Protein AF-A0A9E5NAA1-F1 (afdb_monomer)

Radius of gyration: 15.33 Å; Cα contacts (8 Å, |Δi|>4): 185; chains: 1; bounding box: 33×34×42 Å

Secondary structure (DSSP, 8-state):
-B--B----TTS-TTHHHHTHHHHHHHHHHHH------PPPB-----GGGTTSTT-BPPPHHHHHHHHHHHHHHHHHTT--EEEEEE-STT-TTHHHHHHHHHHHHHHTT---EEEEEETTTT--

Solvent-accessible surface area (backbone atoms only — not comparable to full-atom values): 7272 Å² total; per-residue (Å²): 66,37,12,25,30,34,76,60,63,100,85,48,58,45,47,52,28,47,64,58,52,60,60,53,54,52,46,42,27,75,78,69,68,52,85,77,87,82,64,76,68,41,51,68,23,43,40,76,91,33,59,92,41,91,82,38,46,59,43,55,62,69,65,45,53,50,54,55,40,54,52,51,51,52,41,49,70,77,64,58,41,75,47,75,46,38,35,41,42,92,65,64,72,65,52,67,56,56,49,50,55,51,49,52,53,40,46,76,73,70,44,85,61,49,73,49,78,41,58,76,69,75,80,68,132

Mean predicted aligned error: 3.82 Å

Sequence (125 aa):
PTGCIEQHGPHLPLDCDCGSVAPFVERAHREHGVRALLLPVVPYGPAPEHMSFSGTISISYETWLHYVGEILDSLLHHGFRRILLLRGCGGHFGLETVVYERWTAQRREGRDVIMEIAPIFAGMP

pLDDT: mean 91.78, std 10.87, rang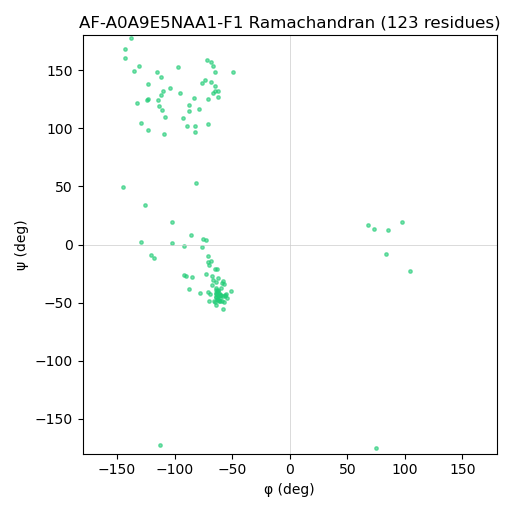e [32.47, 98.38]

Structure (mmCIF, N/CA/C/O backbone):
data_AF-A0A9E5NAA1-F1
#
_entry.id   AF-A0A9E5NAA1-F1
#
loop_
_atom_site.group_PDB
_atom_site.id
_atom_site.type_symbol
_atom_site.label_atom_id
_atom_site.label_alt_id
_atom_site.label_comp_id
_atom_site.label_asym_id
_atom_site.label_entity_id
_atom_site.label_seq_id
_atom_site.pdbx_PDB_ins_code
_atom_site.Cartn_x
_atom_site.Cartn_y
_atom_site.Cartn_z
_atom_site.occupancy
_atom_site.B_iso_or_equiv
_atom_site.auth_seq_id
_atom_site.auth_comp_id
_atom_site.auth_asym_id
_atom_site.auth_atom_id
_atom_site.pdbx_PDB_model_num
ATOM 1 N N . PRO A 1 1 ? -3.435 -3.865 -0.241 1.00 90.94 1 PRO A N 1
ATOM 2 C CA . PRO A 1 1 ? -2.135 -4.485 -0.594 1.00 90.94 1 PRO A CA 1
ATOM 3 C C . PRO A 1 1 ? -1.438 -3.604 -1.632 1.00 90.94 1 PRO A C 1
ATOM 5 O O . PRO A 1 1 ? -2.128 -3.075 -2.501 1.00 90.94 1 PRO A O 1
ATOM 8 N N . THR A 1 2 ? -0.132 -3.381 -1.504 1.00 93.81 2 THR A N 1
ATOM 9 C CA . THR A 1 2 ? 0.622 -2.501 -2.404 1.00 93.81 2 THR A CA 1
ATOM 10 C C . THR A 1 2 ? 1.631 -3.297 -3.218 1.00 93.81 2 THR A C 1
ATOM 12 O O . THR A 1 2 ? 2.517 -3.924 -2.644 1.00 93.81 2 THR A O 1
ATOM 15 N N . GLY A 1 3 ? 1.497 -3.271 -4.542 1.00 93.31 3 GLY A N 1
ATOM 16 C CA . GLY A 1 3 ? 2.446 -3.864 -5.484 1.00 93.31 3 GLY A CA 1
ATOM 17 C C . GLY A 1 3 ? 3.161 -2.799 -6.312 1.00 93.31 3 GLY A C 1
ATOM 18 O O . GLY A 1 3 ? 3.003 -1.602 -6.064 1.00 93.31 3 GLY A O 1
ATOM 19 N N . CYS A 1 4 ? 3.928 -3.258 -7.291 1.00 94.06 4 CYS A N 1
ATOM 20 C CA . CYS A 1 4 ? 4.615 -2.434 -8.270 1.00 94.06 4 CYS A CA 1
ATOM 21 C C . CYS A 1 4 ? 4.611 -3.135 -9.637 1.00 94.06 4 CYS A C 1
ATOM 23 O O . CYS A 1 4 ? 4.396 -4.349 -9.715 1.00 94.06 4 CYS A O 1
ATOM 25 N N . ILE A 1 5 ? 4.839 -2.359 -10.699 1.00 96.25 5 ILE A N 1
ATOM 26 C CA . ILE A 1 5 ? 5.145 -2.865 -12.039 1.00 96.25 5 ILE A CA 1
ATOM 27 C C . ILE A 1 5 ? 6.617 -2.559 -12.304 1.00 96.25 5 ILE A C 1
ATOM 29 O O . ILE A 1 5 ? 6.966 -1.447 -12.713 1.00 96.25 5 ILE A O 1
ATOM 33 N N . GLU A 1 6 ? 7.476 -3.537 -12.040 1.00 95.75 6 GLU A N 1
ATOM 34 C CA . GLU A 1 6 ? 8.931 -3.387 -12.069 1.00 95.75 6 GLU A CA 1
ATOM 35 C C . GLU A 1 6 ? 9.626 -4.639 -12.607 1.00 95.75 6 GLU A C 1
ATOM 37 O O . GLU A 1 6 ? 9.006 -5.676 -12.822 1.00 95.75 6 GLU A O 1
ATOM 42 N N . GLN A 1 7 ? 10.922 -4.538 -12.897 1.00 95.25 7 GLN A N 1
ATOM 43 C CA . GLN A 1 7 ? 11.672 -5.692 -13.385 1.00 95.25 7 GLN A CA 1
ATOM 44 C C . GLN A 1 7 ? 11.986 -6.667 -12.239 1.00 95.25 7 GLN A C 1
ATOM 46 O O . GLN A 1 7 ? 12.471 -6.257 -11.186 1.00 95.25 7 GLN A O 1
ATOM 51 N N . HIS A 1 8 ? 11.866 -7.967 -12.507 1.00 94.25 8 HIS A N 1
ATOM 52 C CA . HIS A 1 8 ? 12.288 -9.046 -11.600 1.00 94.25 8 HIS A CA 1
ATOM 53 C C . HIS A 1 8 ? 13.241 -10.029 -12.304 1.00 94.25 8 HIS A C 1
ATOM 55 O O . HIS A 1 8 ? 13.244 -11.238 -12.067 1.00 94.25 8 HIS A O 1
ATOM 61 N N . GLY A 1 9 ? 14.072 -9.507 -13.209 1.00 93.56 9 GLY A N 1
ATOM 62 C CA . GLY A 1 9 ? 14.926 -10.297 -14.089 1.00 93.56 9 GLY A CA 1
ATOM 63 C C . GLY A 1 9 ? 14.158 -10.970 -15.238 1.00 93.56 9 GLY A C 1
ATOM 64 O O . GLY A 1 9 ? 12.962 -10.762 -15.415 1.00 93.56 9 GLY A O 1
ATOM 65 N N . PRO A 1 10 ? 14.833 -11.801 -16.052 1.00 92.38 10 PRO A N 1
ATOM 66 C CA . PRO A 1 10 ? 14.278 -12.311 -17.312 1.00 92.38 10 PRO A CA 1
ATOM 67 C C . PRO A 1 10 ? 13.238 -13.434 -17.158 1.00 92.38 10 PRO A C 1
ATOM 69 O O . PRO A 1 10 ? 12.741 -13.942 -18.159 1.00 92.38 10 PRO A O 1
ATOM 72 N N . HIS A 1 11 ? 12.964 -13.883 -15.932 1.00 94.44 11 HIS A N 1
ATOM 73 C CA . HIS A 1 11 ? 12.220 -15.115 -15.650 1.00 94.44 11 HIS A CA 1
ATOM 74 C C . HIS A 1 11 ? 10.914 -14.885 -14.883 1.00 94.44 11 HIS A C 1
ATOM 76 O O . HIS A 1 11 ? 10.111 -15.810 -14.773 1.00 94.44 11 HIS A O 1
ATOM 82 N N . LEU A 1 12 ? 10.699 -13.678 -14.360 1.00 94.31 12 LEU A N 1
ATOM 83 C CA . LEU A 1 12 ? 9.506 -13.311 -13.606 1.00 94.31 12 LEU A CA 1
ATOM 84 C C . LEU A 1 12 ? 8.719 -12.232 -14.358 1.00 94.31 12 LEU A C 1
ATOM 86 O O . LEU A 1 12 ? 9.312 -11.437 -15.093 1.00 94.31 12 LEU A O 1
ATOM 90 N N . PRO A 1 13 ? 7.384 -12.217 -14.215 1.00 94.06 13 PRO A N 1
ATOM 91 C CA . PRO A 1 13 ? 6.553 -11.185 -14.812 1.00 94.06 13 PRO A CA 1
ATOM 92 C C . PRO A 1 13 ? 6.730 -9.849 -14.076 1.00 94.06 13 PRO A C 1
ATOM 94 O O . PRO A 1 13 ? 7.112 -9.824 -12.909 1.00 94.06 13 PRO A O 1
ATOM 97 N N . LEU A 1 14 ? 6.398 -8.746 -14.754 1.00 95.50 14 LEU A N 1
ATOM 98 C CA . LEU A 1 14 ? 6.547 -7.387 -14.213 1.00 95.50 14 LEU A CA 1
ATOM 99 C C . LEU A 1 14 ? 5.641 -7.097 -13.004 1.00 95.50 14 LEU A C 1
ATOM 101 O O . LEU A 1 14 ? 5.888 -6.160 -12.255 1.00 95.50 14 LEU A O 1
ATOM 105 N N . ASP A 1 15 ? 4.563 -7.861 -12.837 1.00 94.25 15 ASP A N 1
ATOM 106 C CA . ASP A 1 15 ? 3.546 -7.687 -11.798 1.00 94.25 15 ASP A CA 1
ATOM 107 C C . ASP A 1 15 ? 3.702 -8.682 -10.635 1.00 94.25 15 ASP A C 1
ATOM 109 O O . ASP A 1 15 ? 2.761 -8.898 -9.863 1.00 94.25 15 ASP A O 1
ATOM 113 N N . CYS A 1 16 ? 4.890 -9.279 -10.478 1.00 92.38 16 CYS A N 1
ATOM 114 C CA . CYS A 1 16 ? 5.182 -10.250 -9.421 1.00 92.38 16 CYS A CA 1
ATOM 115 C C . CYS A 1 16 ? 4.785 -9.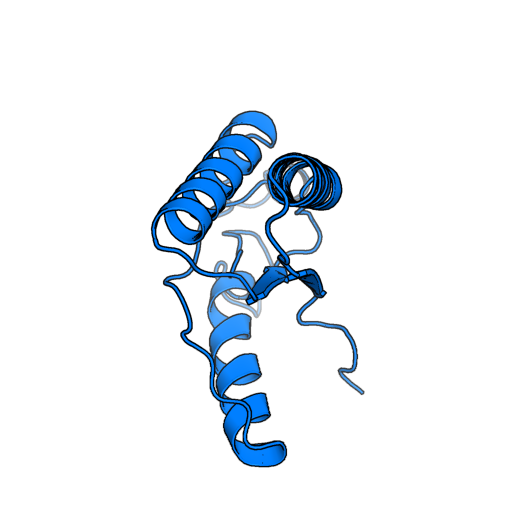728 -8.022 1.00 92.38 16 CYS A C 1
ATOM 117 O O . CYS A 1 16 ? 4.173 -10.449 -7.224 1.00 92.38 16 CYS A O 1
ATOM 119 N N . ASP A 1 17 ? 5.034 -8.446 -7.749 1.00 91.69 17 ASP A N 1
ATOM 120 C CA . ASP A 1 17 ? 4.701 -7.798 -6.473 1.00 91.69 17 ASP A CA 1
ATOM 121 C C . ASP A 1 17 ? 3.192 -7.671 -6.234 1.00 91.69 17 ASP A C 1
ATOM 123 O O . ASP A 1 17 ? 2.737 -7.638 -5.090 1.00 91.69 17 ASP A O 1
ATOM 127 N N . CYS A 1 18 ? 2.396 -7.612 -7.305 1.00 91.50 18 CYS A N 1
ATOM 128 C CA . CYS A 1 18 ? 0.939 -7.576 -7.222 1.00 91.50 18 CYS A CA 1
ATOM 129 C C . CYS A 1 18 ? 0.360 -8.970 -6.951 1.00 91.50 18 CYS A C 1
ATOM 131 O O . CYS A 1 18 ? -0.565 -9.118 -6.147 1.00 91.50 18 CYS A O 1
ATOM 133 N N . GLY A 1 19 ? 0.909 -9.995 -7.610 1.00 85.00 19 GLY A N 1
ATOM 134 C CA . GLY A 1 19 ? 0.431 -11.377 -7.520 1.00 85.00 19 GLY A CA 1
ATOM 135 C C . GLY A 1 19 ? 0.758 -12.072 -6.196 1.00 85.00 19 GLY A C 1
ATOM 136 O O . GLY A 1 19 ? 0.032 -12.971 -5.773 1.00 85.00 19 GLY A O 1
ATOM 137 N N . SER A 1 20 ? 1.813 -11.641 -5.501 1.00 79.25 20 SER A N 1
ATOM 138 C CA . SER A 1 20 ? 2.292 -12.292 -4.273 1.00 79.25 20 SER A CA 1
ATOM 139 C C . SER A 1 20 ? 1.375 -12.109 -3.051 1.00 79.25 20 SER A C 1
ATOM 141 O O . SER A 1 20 ? 1.490 -12.852 -2.073 1.00 79.25 20 SER A O 1
ATOM 143 N N . VAL A 1 21 ? 0.424 -11.165 -3.091 1.00 78.06 21 VAL A N 1
ATOM 144 C CA . VAL A 1 21 ? -0.314 -10.744 -1.888 1.00 78.06 21 VAL A CA 1
ATOM 145 C C . VAL A 1 21 ? -1.557 -11.569 -1.571 1.00 78.06 21 VAL A C 1
ATOM 147 O O . VAL A 1 21 ? -1.836 -11.838 -0.401 1.00 78.06 21 VAL A O 1
ATOM 150 N N . ALA A 1 22 ? -2.316 -11.982 -2.586 1.00 82.50 22 ALA A N 1
ATOM 151 C CA . ALA A 1 22 ? -3.519 -12.786 -2.370 1.00 82.50 22 ALA A CA 1
ATOM 152 C C . ALA A 1 22 ? -3.206 -14.166 -1.751 1.00 82.50 22 ALA A C 1
ATOM 154 O O . ALA A 1 22 ? -3.828 -14.499 -0.735 1.00 82.50 22 ALA A O 1
ATOM 155 N N . PRO A 1 23 ? -2.187 -14.914 -2.230 1.00 86.94 23 PRO A N 1
ATOM 156 C CA . PRO A 1 23 ? -1.813 -16.196 -1.632 1.00 86.94 23 PRO A CA 1
ATOM 157 C C . PRO A 1 23 ? -1.432 -16.096 -0.150 1.00 86.94 23 PRO A C 1
ATOM 159 O O . PRO A 1 23 ? -1.706 -17.018 0.617 1.00 86.94 23 PRO A O 1
ATOM 162 N N . PHE A 1 24 ? -0.833 -14.979 0.283 1.00 83.75 24 PHE A N 1
ATOM 163 C CA . PHE A 1 24 ? -0.496 -14.750 1.691 1.00 83.75 24 PHE A CA 1
ATOM 164 C C . PHE A 1 24 ? -1.748 -14.723 2.580 1.00 83.75 24 PHE A C 1
ATOM 166 O O . PHE A 1 24 ? -1.797 -15.382 3.620 1.00 83.75 24 PHE A O 1
ATOM 173 N N . VAL A 1 25 ? -2.788 -14.000 2.156 1.00 85.06 25 VAL A N 1
ATOM 174 C CA . VAL A 1 25 ? -4.044 -13.884 2.914 1.00 85.06 25 VAL A CA 1
ATOM 175 C C . VAL A 1 25 ? -4.825 -15.196 2.895 1.00 85.06 25 VAL A C 1
ATOM 177 O O . VAL A 1 25 ? -5.332 -15.622 3.934 1.00 85.06 25 VAL A O 1
ATOM 180 N N . GLU A 1 26 ? -4.872 -15.875 1.748 1.00 88.56 26 GLU A N 1
ATOM 181 C CA . GLU A 1 26 ? -5.483 -17.204 1.630 1.00 88.56 26 GLU A CA 1
ATOM 182 C C . GLU A 1 26 ? -4.805 -18.220 2.551 1.00 88.56 26 GLU A C 1
ATOM 184 O O . GLU A 1 26 ? -5.472 -18.985 3.254 1.00 88.56 26 GLU A O 1
ATOM 189 N N . ARG A 1 27 ? -3.470 -18.196 2.602 1.00 89.62 27 ARG A N 1
ATOM 190 C CA . ARG A 1 27 ? -2.687 -19.049 3.491 1.00 89.62 27 ARG A CA 1
ATOM 191 C C . ARG A 1 27 ? -2.967 -18.746 4.961 1.00 89.62 27 ARG A C 1
ATOM 193 O O . ARG A 1 27 ? -3.228 -19.676 5.721 1.00 89.62 27 ARG A O 1
ATOM 200 N N . ALA A 1 28 ? -2.975 -17.471 5.353 1.00 89.00 28 ALA A N 1
ATOM 201 C CA . ALA A 1 28 ? -3.294 -17.060 6.720 1.00 89.00 28 ALA A CA 1
ATOM 202 C C . ALA A 1 28 ? -4.705 -17.506 7.144 1.00 89.00 28 ALA A C 1
ATOM 204 O O . ALA A 1 28 ? -4.911 -17.934 8.282 1.00 89.00 28 ALA A O 1
ATOM 205 N N . HIS A 1 29 ? -5.673 -17.467 6.224 1.00 91.56 29 HIS A N 1
ATOM 206 C CA . HIS A 1 29 ? -7.002 -18.015 6.470 1.00 91.56 29 HIS A CA 1
ATOM 207 C C . HIS A 1 29 ? -6.964 -19.533 6.677 1.00 91.56 29 HIS A C 1
ATOM 209 O O . HIS A 1 29 ? -7.466 -20.031 7.683 1.00 91.56 29 HIS A O 1
ATOM 215 N N . ARG A 1 30 ? -6.339 -20.267 5.753 1.00 94.38 30 ARG A N 1
ATOM 216 C CA . ARG A 1 30 ? -6.296 -21.735 5.765 1.00 94.38 30 ARG A CA 1
ATOM 217 C C . ARG A 1 30 ? -5.552 -22.309 6.972 1.00 94.38 30 ARG A C 1
ATOM 219 O O . ARG A 1 30 ? -5.995 -23.303 7.533 1.00 94.38 30 ARG A O 1
ATOM 226 N N . GLU A 1 31 ? -4.421 -21.717 7.347 1.00 95.06 31 GLU A N 1
ATOM 227 C CA . GLU A 1 31 ? -3.522 -22.256 8.382 1.00 95.06 31 GLU A CA 1
ATOM 228 C C . GLU A 1 31 ? -3.832 -21.717 9.783 1.00 95.06 31 GLU A C 1
ATOM 230 O O . GLU A 1 31 ? -3.565 -22.396 10.774 1.00 95.06 31 GLU A O 1
ATOM 235 N N . HIS A 1 32 ? -4.422 -20.521 9.883 1.00 94.38 32 HIS A N 1
ATOM 236 C CA . HIS A 1 32 ? -4.627 -19.841 11.167 1.00 94.38 32 HIS A CA 1
ATOM 237 C C . HIS A 1 32 ? -6.062 -19.347 11.397 1.00 94.38 32 HIS A C 1
ATOM 239 O O . HIS A 1 32 ? -6.338 -18.722 12.419 1.00 94.38 32 HIS A O 1
ATOM 245 N N . GLY A 1 33 ? -6.994 -19.596 10.470 1.00 93.75 33 GLY A N 1
ATOM 246 C CA . GLY A 1 33 ? -8.390 -19.170 10.599 1.00 93.75 33 GLY A CA 1
ATOM 247 C C . GLY A 1 33 ? -8.588 -17.652 10.534 1.00 93.75 33 GLY A C 1
ATOM 248 O O . GLY A 1 33 ? -9.639 -17.151 10.942 1.00 93.75 33 GLY A O 1
ATOM 249 N N . VAL A 1 34 ? -7.598 -16.900 10.036 1.00 92.12 34 VAL A N 1
ATOM 250 C CA . VAL A 1 34 ? -7.685 -15.438 9.914 1.00 92.12 34 VAL A CA 1
ATOM 251 C C . VAL A 1 34 ? -8.821 -15.080 8.961 1.00 92.12 34 VAL A C 1
ATOM 253 O O . VAL A 1 34 ? -8.882 -15.561 7.833 1.00 92.12 34 VAL A O 1
ATOM 256 N N . ARG A 1 35 ? -9.742 -14.224 9.408 1.00 92.50 35 ARG A N 1
ATOM 257 C CA . ARG A 1 35 ? -10.814 -13.674 8.570 1.00 92.50 35 ARG A CA 1
ATOM 258 C C . ARG A 1 35 ? -10.517 -12.208 8.306 1.00 92.50 35 ARG A C 1
ATOM 260 O O . ARG A 1 35 ? -10.603 -11.394 9.221 1.00 92.50 35 ARG A O 1
ATOM 267 N N . ALA A 1 36 ? -10.165 -11.893 7.068 1.00 92.50 36 ALA A N 1
ATOM 268 C CA . ALA A 1 36 ? -9.840 -10.545 6.628 1.00 92.50 36 ALA A CA 1
ATOM 269 C C . ALA A 1 36 ? -10.528 -10.248 5.294 1.00 92.50 36 ALA A C 1
ATOM 271 O O . ALA A 1 36 ? -10.734 -11.147 4.481 1.00 92.50 36 ALA A O 1
ATOM 272 N N . LEU A 1 37 ? -10.867 -8.979 5.075 1.00 94.00 37 LEU A N 1
ATOM 273 C CA . LEU A 1 37 ? -11.254 -8.492 3.757 1.00 94.00 37 LEU A CA 1
ATOM 274 C C . LEU A 1 37 ? -9.984 -8.079 3.016 1.00 94.00 37 LEU A C 1
ATOM 276 O O . LEU A 1 37 ? -9.250 -7.207 3.484 1.00 94.00 37 LEU A O 1
ATOM 280 N N . LEU A 1 38 ? -9.725 -8.707 1.872 1.00 92.56 38 LEU A N 1
ATOM 281 C CA . LEU A 1 38 ? -8.637 -8.310 0.990 1.00 92.56 38 LEU A CA 1
ATOM 282 C C . LEU A 1 38 ? -9.142 -7.232 0.028 1.00 92.56 38 LEU A C 1
ATOM 284 O O . LEU A 1 38 ? -10.014 -7.489 -0.798 1.00 92.56 38 LEU A O 1
ATOM 288 N N . LEU A 1 39 ? -8.600 -6.021 0.148 1.00 95.25 39 LEU A N 1
ATOM 289 C CA . LEU A 1 39 ? -8.856 -4.951 -0.817 1.00 95.25 39 LEU A CA 1
ATOM 290 C C . LEU A 1 39 ? -8.207 -5.266 -2.176 1.00 95.25 39 LEU A C 1
ATOM 292 O O . LEU A 1 39 ? -7.191 -5.970 -2.203 1.00 95.25 39 LEU A O 1
ATOM 296 N N . PRO A 1 40 ? -8.710 -4.668 -3.276 1.00 94.31 40 PRO A N 1
ATOM 297 C CA . PRO A 1 40 ? -7.988 -4.628 -4.541 1.00 94.31 40 PRO A CA 1
ATOM 298 C C . PRO A 1 40 ? -6.544 -4.145 -4.362 1.00 94.31 40 PRO A C 1
ATOM 300 O O . PRO A 1 40 ? -6.235 -3.344 -3.472 1.00 94.31 40 PRO A O 1
ATOM 303 N N . VAL A 1 41 ? -5.650 -4.657 -5.204 1.00 93.62 41 VAL A N 1
ATOM 304 C CA . VAL A 1 41 ? -4.245 -4.246 -5.203 1.00 93.62 41 VAL A CA 1
ATOM 305 C C . VAL A 1 41 ? -4.097 -2.811 -5.685 1.00 93.62 41 VAL A C 1
ATOM 307 O O . VAL A 1 41 ? -4.787 -2.391 -6.608 1.00 93.62 41 VAL A O 1
ATOM 310 N N . VAL A 1 42 ? -3.201 -2.063 -5.039 1.00 95.56 42 VAL A N 1
ATOM 311 C CA . VAL A 1 42 ? -2.619 -0.829 -5.576 1.00 95.56 42 VAL A CA 1
ATOM 312 C C . VAL A 1 42 ? -1.485 -1.276 -6.498 1.00 95.56 42 VAL A C 1
ATOM 314 O O . VAL A 1 42 ? -0.464 -1.724 -5.974 1.00 95.56 42 VAL A O 1
ATOM 317 N N . PRO A 1 43 ? -1.678 -1.266 -7.831 1.00 93.81 43 PRO A N 1
ATOM 318 C CA . PRO A 1 43 ? -0.811 -2.018 -8.736 1.00 93.81 43 PRO A CA 1
ATOM 319 C C . PRO A 1 43 ? 0.455 -1.254 -9.134 1.00 93.81 43 PRO A C 1
ATOM 321 O O . PRO A 1 43 ? 1.476 -1.863 -9.423 1.00 93.81 43 PRO A O 1
ATOM 324 N N . TYR A 1 44 ? 0.394 0.078 -9.144 1.00 95.50 44 TYR A N 1
ATOM 325 C CA . TYR A 1 44 ? 1.524 0.933 -9.490 1.00 95.50 44 TYR A CA 1
ATOM 326 C C . TYR A 1 44 ? 2.120 1.540 -8.225 1.00 95.50 44 TYR A C 1
ATOM 328 O O . TYR A 1 44 ? 1.383 2.056 -7.379 1.00 95.50 44 TYR A O 1
ATOM 336 N N . GLY A 1 45 ? 3.446 1.508 -8.139 1.00 95.25 45 GLY A N 1
ATOM 337 C CA . GLY A 1 45 ? 4.229 2.048 -7.037 1.00 95.25 45 GLY A CA 1
ATOM 338 C C . GLY A 1 45 ? 5.475 2.787 -7.530 1.00 95.25 45 GLY A C 1
ATOM 339 O O . GLY A 1 45 ? 5.706 2.885 -8.741 1.00 95.25 45 GLY A O 1
ATOM 340 N N . PRO A 1 46 ? 6.260 3.369 -6.615 1.00 96.25 46 PRO A N 1
ATOM 341 C CA . PRO A 1 46 ? 7.579 3.893 -6.933 1.00 96.25 46 PRO A CA 1
ATOM 342 C C . PRO A 1 46 ? 8.568 2.755 -7.204 1.00 96.25 46 PRO A C 1
ATOM 344 O O . PRO A 1 46 ? 8.765 1.902 -6.346 1.00 96.25 46 PRO A O 1
ATOM 347 N N . ALA A 1 47 ? 9.209 2.790 -8.374 1.00 95.94 47 ALA A N 1
ATOM 348 C CA . ALA A 1 47 ? 10.316 1.908 -8.759 1.00 95.94 47 ALA A CA 1
ATOM 349 C C . ALA A 1 47 ? 11.365 2.634 -9.632 1.00 95.94 47 ALA A C 1
ATOM 351 O O . ALA A 1 47 ? 11.719 2.158 -10.720 1.00 95.94 47 ALA A O 1
ATOM 352 N N . PRO A 1 48 ? 11.854 3.825 -9.226 1.00 95.75 48 PRO A N 1
ATOM 353 C CA . PRO A 1 48 ? 12.820 4.590 -10.017 1.00 95.75 48 PRO A CA 1
ATOM 354 C C . PRO A 1 48 ? 14.112 3.813 -10.321 1.00 95.75 48 PRO A C 1
ATOM 356 O O . PRO A 1 48 ? 14.700 3.990 -11.388 1.00 95.75 48 PRO A O 1
ATOM 359 N N . GLU A 1 49 ? 14.536 2.924 -9.427 1.00 94.00 49 GLU A N 1
ATOM 360 C CA . GLU A 1 49 ? 15.705 2.053 -9.574 1.00 94.00 49 GLU A CA 1
ATOM 361 C C . GLU A 1 49 ? 15.583 1.051 -10.736 1.00 94.00 49 GLU A C 1
ATOM 363 O O . GLU A 1 49 ? 16.596 0.581 -11.260 1.00 94.00 49 GLU A O 1
ATOM 368 N N . HIS A 1 50 ? 14.361 0.762 -11.187 1.00 95.50 50 HIS A N 1
ATOM 369 C CA . HIS A 1 50 ? 14.075 -0.198 -12.252 1.00 95.50 50 HIS A CA 1
ATOM 370 C C . HIS A 1 50 ? 13.768 0.468 -13.602 1.00 95.50 50 HIS A C 1
ATOM 372 O O . HIS A 1 50 ? 13.535 -0.230 -14.592 1.00 95.50 50 HIS A O 1
ATOM 378 N N . MET A 1 51 ? 13.821 1.802 -13.689 1.00 96.69 51 MET A N 1
ATOM 379 C CA . MET A 1 51 ? 13.478 2.564 -14.902 1.00 96.69 51 MET A CA 1
ATOM 380 C C . MET A 1 51 ? 14.455 2.375 -16.073 1.00 96.69 51 MET A C 1
ATOM 382 O O . MET A 1 51 ? 14.122 2.706 -17.209 1.00 96.69 51 MET A O 1
ATOM 386 N N . SER A 1 52 ? 15.640 1.807 -15.832 1.00 97.00 52 SER A N 1
ATOM 387 C CA . SER A 1 52 ? 16.574 1.407 -16.897 1.00 97.00 52 SER A CA 1
ATOM 388 C C . SER A 1 52 ? 16.088 0.192 -17.706 1.00 97.00 52 SER A C 1
ATOM 390 O O . SER A 1 52 ? 16.680 -0.131 -18.734 1.00 97.00 52 SER A O 1
ATOM 392 N N . PHE A 1 53 ? 15.026 -0.489 -17.257 1.00 96.44 53 PHE A N 1
ATOM 393 C CA . PHE A 1 53 ? 14.449 -1.666 -17.902 1.00 96.44 53 PHE A CA 1
ATOM 394 C C . PHE A 1 53 ? 13.084 -1.333 -18.510 1.00 96.44 53 PHE A C 1
ATOM 396 O O . PHE A 1 53 ? 12.220 -0.738 -17.867 1.00 96.44 53 PHE A O 1
ATOM 403 N N . SER A 1 54 ? 12.878 -1.731 -19.767 1.00 95.19 54 SER A N 1
ATOM 404 C CA . SER A 1 54 ? 11.594 -1.535 -20.448 1.00 95.19 54 SER A CA 1
ATOM 405 C C . SER A 1 54 ? 10.488 -2.344 -19.771 1.00 95.19 54 SER A C 1
ATOM 407 O O . SER A 1 54 ? 10.683 -3.516 -19.461 1.00 95.19 54 SER A O 1
ATOM 409 N N . GLY A 1 55 ? 9.322 -1.722 -19.588 1.00 95.00 55 GLY A N 1
ATOM 410 C CA . GLY A 1 55 ? 8.164 -2.330 -18.928 1.00 95.00 55 GLY A CA 1
ATOM 411 C C . GLY A 1 55 ? 7.924 -1.831 -17.502 1.00 95.00 55 GLY A C 1
ATOM 412 O O . GLY A 1 55 ? 6.778 -1.854 -17.066 1.00 95.00 55 GLY A O 1
ATOM 413 N N . THR A 1 56 ? 8.948 -1.309 -16.815 1.00 96.94 56 THR A N 1
ATOM 414 C CA . THR A 1 56 ? 8.780 -0.654 -15.507 1.00 96.94 56 THR A CA 1
ATOM 415 C C . THR A 1 56 ? 7.888 0.582 -15.637 1.00 96.94 56 THR A C 1
ATOM 417 O O . THR A 1 56 ? 8.113 1.430 -16.505 1.00 96.94 56 THR A O 1
ATOM 420 N N . ILE A 1 57 ? 6.900 0.710 -14.750 1.00 97.25 57 ILE A N 1
ATOM 421 C CA . ILE A 1 57 ? 6.021 1.882 -14.654 1.00 97.25 57 ILE A CA 1
ATOM 422 C C . ILE A 1 57 ? 6.132 2.436 -13.236 1.00 97.25 57 ILE A C 1
ATOM 424 O O . ILE A 1 57 ? 5.485 1.943 -12.315 1.00 97.25 57 ILE A O 1
ATOM 428 N N . SER A 1 58 ? 6.945 3.482 -13.070 1.00 97.06 58 SER A N 1
ATOM 429 C CA . SER A 1 58 ? 7.161 4.120 -11.770 1.00 97.06 58 SER A CA 1
ATOM 430 C C . SER A 1 58 ? 6.253 5.333 -11.574 1.00 97.06 58 SER A C 1
ATOM 432 O O . SER A 1 58 ? 6.229 6.249 -12.397 1.00 97.06 58 SER A O 1
ATOM 434 N N . ILE A 1 59 ? 5.580 5.384 -10.425 1.00 97.31 59 ILE A N 1
ATOM 435 C CA . ILE A 1 59 ? 4.879 6.576 -9.919 1.00 97.31 59 ILE A CA 1
ATOM 436 C C . ILE A 1 59 ? 5.789 7.306 -8.924 1.00 97.31 59 ILE A C 1
ATOM 438 O O . ILE A 1 59 ? 6.660 6.694 -8.308 1.00 97.31 59 ILE A O 1
ATOM 442 N N . SER A 1 60 ? 5.641 8.623 -8.771 1.00 96.94 60 SER A N 1
ATOM 443 C CA . SER A 1 60 ? 6.400 9.351 -7.748 1.00 96.94 60 SER A CA 1
ATOM 444 C C . SER A 1 60 ? 5.994 8.892 -6.342 1.00 96.94 60 SER A C 1
ATOM 446 O O . SER A 1 60 ? 4.835 8.549 -6.093 1.00 96.94 60 SER A O 1
ATOM 448 N N . TYR A 1 61 ? 6.939 8.932 -5.399 1.00 96.81 61 TYR A N 1
ATOM 449 C CA . TYR A 1 61 ? 6.652 8.646 -3.990 1.00 96.81 61 TYR A CA 1
ATOM 450 C C . TYR A 1 61 ? 5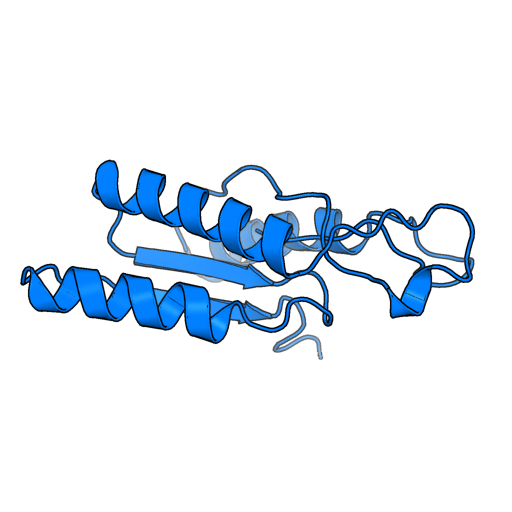.547 9.546 -3.437 1.00 96.81 61 TYR A C 1
ATOM 452 O O . TYR A 1 61 ? 4.646 9.056 -2.773 1.00 96.81 61 TYR A O 1
ATOM 460 N N . GLU A 1 62 ? 5.585 10.842 -3.743 1.00 96.69 62 GLU A N 1
ATOM 461 C CA . GLU A 1 62 ? 4.596 11.814 -3.270 1.00 96.69 62 GLU A CA 1
ATOM 462 C C . GLU A 1 62 ? 3.173 11.434 -3.696 1.00 96.69 62 GLU A C 1
ATOM 464 O O . GLU A 1 62 ? 2.298 11.245 -2.851 1.00 96.69 62 GLU A O 1
ATOM 469 N N . THR A 1 63 ? 2.954 11.241 -5.001 1.00 97.69 63 THR A N 1
ATOM 470 C CA . THR A 1 63 ? 1.637 10.877 -5.540 1.00 97.69 63 THR A CA 1
ATOM 471 C C . THR A 1 63 ? 1.163 9.544 -4.979 1.00 97.69 63 THR A C 1
ATOM 473 O O . THR A 1 63 ? -0.002 9.397 -4.613 1.00 97.69 63 THR A O 1
ATOM 476 N N . TRP A 1 64 ? 2.063 8.569 -4.886 1.00 97.56 64 TRP A N 1
ATOM 477 C CA . TRP A 1 64 ? 1.714 7.244 -4.406 1.00 97.56 64 TRP A CA 1
ATOM 478 C C . TRP A 1 64 ? 1.383 7.218 -2.906 1.00 97.56 64 TRP A C 1
ATOM 480 O O . TRP A 1 64 ? 0.385 6.615 -2.512 1.00 97.56 64 TRP A O 1
ATOM 490 N N . LEU A 1 65 ? 2.159 7.911 -2.067 1.00 97.56 65 LEU A N 1
ATOM 491 C CA . LEU A 1 65 ? 1.893 8.019 -0.629 1.00 97.56 65 LEU A CA 1
ATOM 492 C C . LEU A 1 65 ? 0.576 8.751 -0.358 1.00 97.56 65 LEU A C 1
ATOM 494 O O . LEU A 1 65 ? -0.180 8.325 0.516 1.00 97.56 65 LEU A O 1
ATOM 498 N N . HIS A 1 66 ? 0.272 9.801 -1.128 1.00 97.94 66 HIS A N 1
ATOM 499 C CA . HIS A 1 66 ? -1.023 10.480 -1.062 1.00 97.94 66 HIS A CA 1
ATOM 500 C C . HIS A 1 66 ? -2.163 9.523 -1.419 1.00 97.94 66 HIS A C 1
ATOM 502 O O . HIS A 1 66 ? -3.110 9.390 -0.649 1.00 97.94 66 HIS A O 1
ATOM 508 N N . TYR A 1 67 ? -2.031 8.786 -2.526 1.00 97.81 67 TYR A N 1
ATOM 509 C CA . TYR A 1 67 ? -3.038 7.820 -2.961 1.00 97.81 67 TYR A CA 1
ATOM 510 C C . TYR A 1 67 ? -3.304 6.725 -1.915 1.00 97.81 67 TYR A C 1
ATOM 512 O O . TYR A 1 67 ? -4.453 6.469 -1.551 1.00 97.81 67 TYR A O 1
ATOM 520 N N . VAL A 1 68 ? -2.252 6.098 -1.376 1.00 97.62 68 VAL A N 1
ATOM 521 C CA . VAL A 1 68 ? -2.391 5.096 -0.305 1.00 97.62 68 VAL A CA 1
ATOM 522 C C . VAL A 1 68 ? -3.008 5.721 0.946 1.00 97.62 68 VAL A C 1
ATOM 524 O O 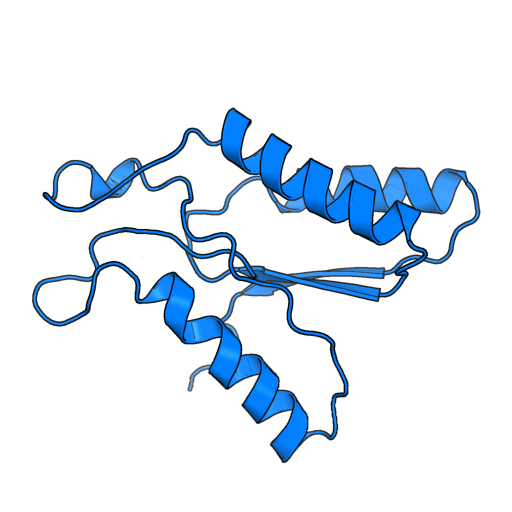. VAL A 1 68 ? -3.851 5.103 1.597 1.00 97.62 68 VAL A O 1
ATOM 527 N N . GLY A 1 69 ? -2.619 6.952 1.268 1.00 98.00 69 GLY A N 1
ATOM 528 C CA . GLY A 1 69 ? -3.186 7.710 2.368 1.00 98.00 69 GLY A CA 1
ATOM 529 C C . GLY A 1 69 ? -4.701 7.894 2.254 1.00 98.00 69 GLY A C 1
ATOM 530 O O . GLY A 1 69 ? -5.424 7.560 3.191 1.00 98.00 69 GLY A O 1
ATOM 531 N N . GLU A 1 70 ? -5.194 8.338 1.100 1.00 98.38 70 GLU A N 1
ATOM 532 C CA . GLU A 1 70 ? -6.628 8.550 0.858 1.00 98.38 70 GLU A CA 1
ATOM 533 C C . GLU A 1 70 ? -7.443 7.246 0.917 1.00 98.38 70 GLU A C 1
ATOM 535 O O . GLU A 1 70 ? -8.589 7.232 1.387 1.00 98.38 70 GLU A O 1
ATOM 540 N N . ILE A 1 71 ? -6.848 6.115 0.517 1.00 98.19 71 ILE A N 1
ATOM 541 C CA . ILE A 1 71 ? -7.456 4.789 0.712 1.00 98.19 71 ILE A CA 1
ATOM 542 C C . ILE A 1 71 ? -7.637 4.503 2.208 1.00 98.19 71 ILE A C 1
ATOM 544 O O . ILE A 1 71 ? -8.713 4.073 2.632 1.00 98.19 71 ILE A O 1
ATOM 548 N N . LEU A 1 72 ? -6.603 4.735 3.021 1.00 98.00 72 LEU A N 1
ATOM 549 C CA . LEU A 1 72 ? -6.678 4.527 4.469 1.00 98.00 72 LEU A CA 1
ATOM 550 C C . LEU A 1 72 ? -7.709 5.460 5.111 1.00 98.00 72 LEU A C 1
ATOM 552 O O . LEU A 1 72 ? -8.479 5.012 5.957 1.00 98.00 72 LEU A O 1
ATOM 556 N N . ASP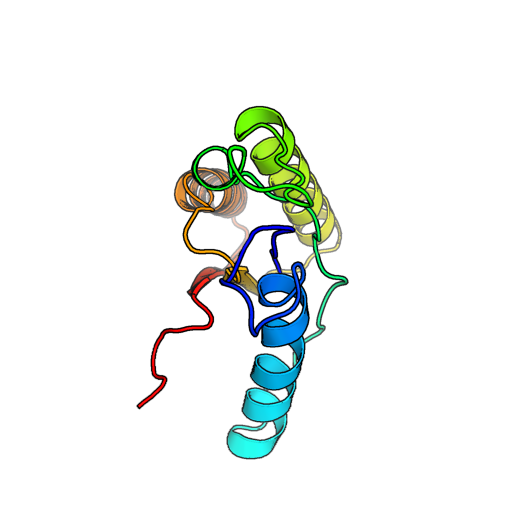 A 1 73 ? -7.778 6.715 4.672 1.00 98.12 73 ASP A N 1
ATOM 557 C CA . ASP A 1 73 ? -8.755 7.687 5.167 1.00 98.12 73 ASP A CA 1
ATOM 558 C C . ASP A 1 73 ? -10.191 7.233 4.868 1.00 98.12 73 ASP A C 1
ATOM 560 O O . ASP A 1 73 ? -11.058 7.288 5.743 1.00 98.12 73 ASP A O 1
ATOM 564 N N . SER A 1 74 ? -10.426 6.668 3.680 1.00 98.38 74 SER A N 1
ATOM 565 C CA . SER A 1 74 ? -11.716 6.075 3.302 1.00 98.38 74 SER A CA 1
ATOM 566 C C . SER A 1 74 ? -12.084 4.871 4.180 1.00 98.38 74 SER A C 1
ATOM 568 O O . SER A 1 74 ? -13.221 4.742 4.637 1.00 98.38 74 SER A O 1
ATOM 570 N N . LEU A 1 75 ? -11.120 3.995 4.481 1.00 98.06 75 LEU A N 1
ATOM 571 C CA . LEU A 1 75 ? -11.337 2.860 5.384 1.00 98.06 75 LEU A CA 1
ATOM 572 C C . LEU A 1 75 ? -11.660 3.319 6.813 1.00 98.06 75 LEU A C 1
ATOM 574 O O . LEU A 1 75 ? -12.603 2.822 7.434 1.00 98.06 75 LEU A O 1
ATOM 578 N N . LEU A 1 76 ? -10.914 4.294 7.331 1.00 97.62 76 LEU A N 1
ATOM 579 C CA . LEU A 1 76 ? -11.155 4.871 8.653 1.00 97.62 76 LEU A CA 1
ATOM 580 C C . LEU A 1 76 ? -12.517 5.574 8.719 1.00 97.62 76 LEU A C 1
ATOM 582 O O . LEU A 1 76 ? -13.211 5.468 9.733 1.00 97.62 76 LEU A O 1
ATOM 586 N N . HIS A 1 77 ? -12.928 6.250 7.642 1.00 96.88 77 HIS A N 1
ATOM 587 C CA . HIS A 1 77 ? -14.253 6.857 7.510 1.00 96.88 77 HIS A CA 1
ATOM 588 C C . HIS A 1 77 ? -15.374 5.811 7.594 1.00 96.88 77 HIS A C 1
ATOM 590 O O . HIS A 1 77 ? -16.342 6.003 8.327 1.00 96.88 77 HIS A O 1
ATOM 596 N N . HIS A 1 78 ? -15.216 4.664 6.928 1.00 97.50 78 HIS A N 1
ATOM 597 C CA . HIS A 1 78 ? -16.173 3.552 6.997 1.00 97.50 78 HIS A CA 1
ATOM 598 C C . HIS A 1 78 ? -16.115 2.745 8.306 1.00 97.50 78 HIS A C 1
ATOM 600 O O . HIS A 1 78 ? -16.832 1.756 8.461 1.00 97.50 78 HIS A O 1
ATOM 606 N N . GLY A 1 79 ? -15.297 3.167 9.274 1.00 96.12 79 GLY A N 1
ATOM 607 C CA . GLY A 1 79 ? -15.260 2.590 10.614 1.00 96.12 79 GLY A CA 1
ATOM 608 C C . GLY A 1 79 ? -14.370 1.356 10.754 1.00 96.12 79 GLY A C 1
ATOM 609 O O . GLY A 1 79 ? -14.439 0.686 11.788 1.00 96.12 79 GLY A O 1
ATOM 610 N N . PHE A 1 80 ? -13.515 1.053 9.772 1.00 97.38 80 PHE A N 1
ATOM 611 C CA . PHE A 1 80 ? -12.488 0.026 9.937 1.00 97.38 80 PHE A CA 1
ATOM 612 C C . PHE A 1 80 ? -11.479 0.454 11.009 1.00 97.38 80 PHE A C 1
ATOM 614 O O . PHE A 1 80 ? -10.984 1.577 11.006 1.00 97.38 80 PHE A O 1
ATOM 621 N N . ARG A 1 81 ? -11.170 -0.456 11.942 1.00 96.44 81 ARG A N 1
ATOM 622 C CA . ARG A 1 81 ? -10.274 -0.182 13.086 1.00 96.44 81 ARG A CA 1
ATOM 623 C C . ARG A 1 81 ? -9.044 -1.075 13.153 1.00 96.44 81 ARG A C 1
ATOM 625 O O . ARG A 1 81 ? -8.186 -0.870 13.998 1.00 96.44 81 ARG A O 1
ATOM 632 N N . ARG A 1 82 ? -8.978 -2.104 12.315 1.00 96.62 82 ARG A N 1
ATOM 633 C CA . ARG A 1 82 ? -7.856 -3.043 12.247 1.00 96.62 82 ARG A CA 1
ATOM 634 C C . ARG A 1 82 ? -7.452 -3.133 10.791 1.00 96.62 82 ARG A C 1
ATOM 636 O O . ARG A 1 82 ? -8.185 -3.715 9.997 1.00 96.62 82 ARG A O 1
ATOM 643 N N . ILE A 1 83 ? -6.344 -2.490 10.449 1.00 97.19 83 ILE A N 1
ATOM 644 C CA . ILE A 1 83 ? -5.874 -2.361 9.073 1.00 97.19 83 ILE A CA 1
ATOM 645 C C . ILE A 1 83 ? -4.450 -2.905 9.009 1.00 97.19 83 ILE A C 1
ATOM 647 O O . ILE A 1 83 ? -3.574 -2.460 9.744 1.00 97.19 83 ILE A O 1
ATOM 651 N N . LEU A 1 84 ? -4.227 -3.872 8.122 1.00 94.69 84 LEU A N 1
ATOM 652 C CA . LEU A 1 84 ? -2.902 -4.392 7.811 1.00 94.69 84 LEU A CA 1
ATOM 653 C C . LEU A 1 84 ? -2.534 -3.972 6.390 1.00 94.69 84 LEU A C 1
ATOM 655 O O . LEU A 1 84 ? -3.181 -4.387 5.424 1.00 94.69 84 LEU A O 1
ATOM 659 N N . LEU A 1 85 ? -1.499 -3.151 6.257 1.00 94.00 85 LEU A N 1
ATOM 660 C CA . LEU A 1 85 ? -0.966 -2.737 4.972 1.00 94.00 85 LEU A CA 1
ATOM 661 C C . LEU A 1 85 ? 0.102 -3.737 4.516 1.00 94.00 85 LEU A C 1
ATOM 663 O O . LEU A 1 85 ? 1.232 -3.741 4.999 1.00 94.00 85 LEU A O 1
ATOM 667 N N . LEU A 1 86 ? -0.282 -4.609 3.585 1.00 91.88 86 LEU A N 1
ATOM 668 C CA . LEU A 1 86 ? 0.618 -5.599 2.992 1.00 91.88 86 LEU A CA 1
ATOM 669 C C . LEU A 1 86 ? 1.507 -4.938 1.935 1.00 91.88 86 LEU A C 1
ATOM 671 O O . LEU A 1 86 ? 0.989 -4.458 0.922 1.00 91.88 86 LEU A O 1
ATOM 675 N N . ARG A 1 87 ? 2.820 -4.931 2.187 1.00 90.56 87 ARG A N 1
ATOM 676 C CA . ARG A 1 87 ? 3.868 -4.371 1.325 1.00 90.56 87 ARG A CA 1
ATOM 677 C C . ARG A 1 87 ? 4.429 -5.461 0.407 1.00 90.56 87 ARG A C 1
ATOM 679 O O . ARG A 1 87 ? 5.131 -6.354 0.884 1.00 90.56 87 ARG A O 1
ATOM 686 N N . GLY A 1 88 ? 4.118 -5.370 -0.885 1.00 89.00 88 GLY A N 1
ATOM 687 C CA . GLY A 1 88 ? 4.565 -6.310 -1.918 1.00 89.00 88 GLY A CA 1
ATOM 688 C C . GLY A 1 88 ? 5.879 -5.958 -2.606 1.00 89.00 88 GLY A C 1
ATOM 689 O O . GLY A 1 88 ? 6.588 -6.873 -2.992 1.00 89.00 88 GLY A O 1
ATOM 690 N N . CYS A 1 89 ? 6.250 -4.677 -2.672 1.00 88.94 89 CYS A N 1
ATOM 691 C CA . CYS A 1 89 ? 7.536 -4.225 -3.214 1.00 88.94 89 CYS A CA 1
ATOM 692 C C . CYS A 1 89 ? 8.433 -3.638 -2.107 1.00 88.94 89 CYS A C 1
ATOM 694 O O . CYS A 1 89 ? 7.952 -2.992 -1.166 1.00 88.94 89 CYS A O 1
ATOM 696 N N . GLY A 1 90 ? 9.747 -3.859 -2.217 1.00 85.06 90 GLY A N 1
ATOM 697 C CA . GLY A 1 90 ? 10.754 -3.326 -1.294 1.00 85.06 90 GLY A CA 1
ATOM 698 C C . GLY A 1 90 ? 10.895 -1.799 -1.342 1.00 85.06 90 GLY A C 1
ATOM 699 O O . GLY A 1 90 ? 11.145 -1.191 -0.303 1.00 85.06 90 GLY A O 1
ATOM 700 N N . GLY A 1 91 ? 10.651 -1.181 -2.504 1.00 84.88 91 GLY A N 1
ATOM 701 C CA . GLY A 1 91 ? 10.753 0.265 -2.741 1.00 84.88 91 GLY A CA 1
ATOM 702 C C . GLY A 1 91 ? 9.641 1.111 -2.109 1.00 84.88 91 GLY A C 1
ATOM 703 O O . GLY A 1 91 ? 9.590 2.319 -2.283 1.00 84.88 91 GLY A O 1
ATOM 704 N N . HIS A 1 92 ? 8.724 0.526 -1.337 1.00 90.38 92 HIS A N 1
ATOM 705 C CA . HIS A 1 92 ? 7.586 1.228 -0.728 1.00 90.38 92 HIS A CA 1
ATOM 706 C C . HIS A 1 92 ? 7.93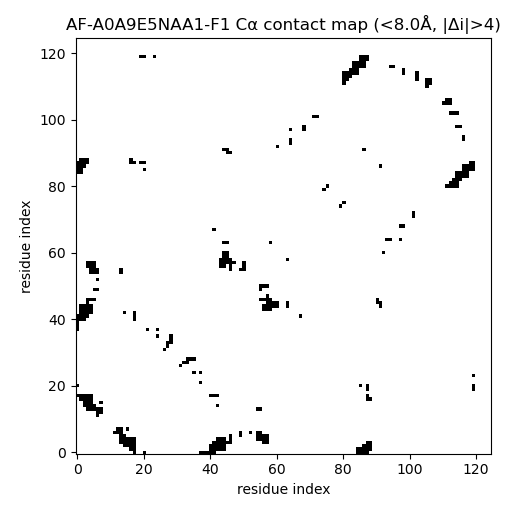8 1.990 0.565 1.00 90.38 92 HIS A C 1
ATOM 708 O O . HIS A 1 92 ? 7.307 1.801 1.616 1.00 90.38 92 HIS A O 1
ATOM 714 N N . PHE A 1 93 ? 8.958 2.847 0.495 1.00 89.69 93 PHE A N 1
ATOM 715 C CA . PHE A 1 93 ? 9.390 3.715 1.593 1.00 89.69 93 PHE A CA 1
ATOM 716 C C . PHE A 1 93 ? 8.341 4.782 1.942 1.00 89.69 93 PHE A C 1
ATOM 718 O O . PHE A 1 93 ? 7.548 5.199 1.101 1.00 89.69 93 PHE A O 1
ATOM 725 N N . GLY A 1 94 ? 8.344 5.243 3.197 1.00 92.38 94 GLY A N 1
ATOM 726 C CA . GLY A 1 94 ? 7.484 6.338 3.666 1.00 92.38 94 GLY A CA 1
ATOM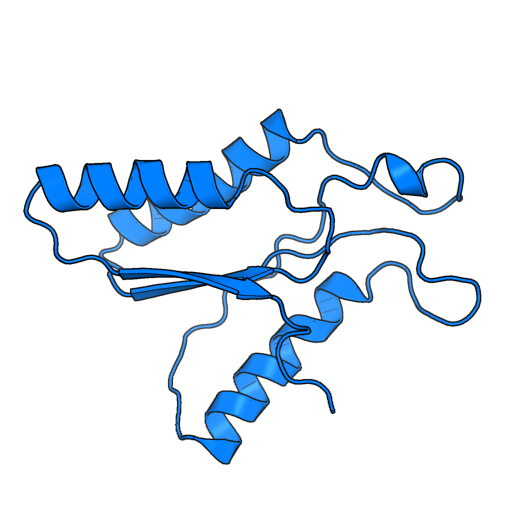 727 C C . GLY A 1 94 ? 6.068 5.917 4.069 1.00 92.38 94 GLY A C 1
ATOM 728 O O . GLY A 1 94 ? 5.352 6.709 4.683 1.00 92.38 94 GLY A O 1
ATOM 729 N N . LEU A 1 95 ? 5.674 4.664 3.808 1.00 93.81 95 LEU A N 1
ATOM 730 C CA . LEU A 1 95 ? 4.410 4.114 4.310 1.00 93.81 95 LEU A CA 1
ATOM 731 C C . LEU A 1 95 ? 4.311 4.191 5.834 1.00 93.81 95 LEU A C 1
ATOM 733 O O . LEU A 1 95 ? 3.225 4.398 6.366 1.00 93.81 95 LEU A O 1
ATOM 737 N N . GLU A 1 96 ? 5.434 4.037 6.531 1.00 95.00 96 GLU A N 1
ATOM 738 C CA . GLU A 1 96 ? 5.525 4.138 7.984 1.00 95.00 96 GLU A CA 1
ATOM 739 C C . GLU A 1 96 ? 5.001 5.494 8.467 1.00 95.00 96 GLU A C 1
ATOM 741 O O . GLU A 1 96 ? 4.197 5.545 9.396 1.00 95.00 96 GLU A O 1
ATOM 746 N N . THR A 1 97 ? 5.386 6.581 7.793 1.00 96.19 97 THR A N 1
ATOM 747 C CA . THR A 1 97 ? 4.908 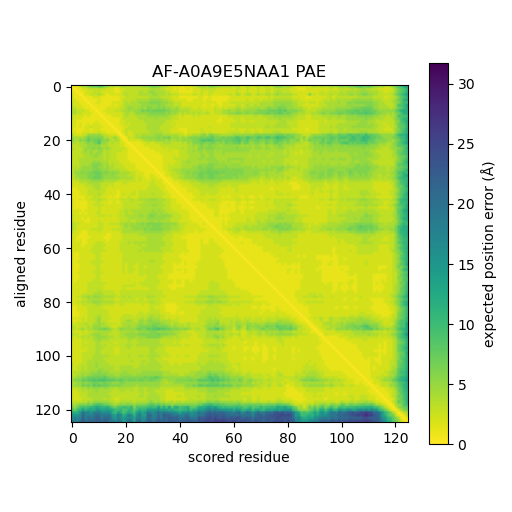7.937 8.089 1.00 96.19 97 THR A CA 1
ATOM 748 C C . THR A 1 97 ? 3.409 8.057 7.829 1.00 96.19 97 THR A C 1
ATOM 750 O O . THR A 1 97 ? 2.666 8.473 8.716 1.00 96.19 97 THR A O 1
ATOM 753 N N . VAL A 1 98 ? 2.945 7.614 6.654 1.00 96.75 98 VAL A N 1
ATOM 754 C CA . VAL A 1 98 ? 1.521 7.641 6.261 1.00 96.75 98 VAL A CA 1
ATOM 755 C C . VAL A 1 98 ? 0.641 6.913 7.282 1.00 96.75 98 VAL A C 1
ATOM 757 O O . VAL A 1 98 ? -0.435 7.407 7.638 1.00 96.75 98 VAL A O 1
ATOM 760 N N . VAL A 1 99 ? 1.096 5.751 7.759 1.00 96.69 99 VAL A N 1
ATOM 761 C CA . VAL A 1 99 ? 0.414 4.947 8.779 1.00 96.69 99 VAL A CA 1
ATOM 762 C C . VAL A 1 99 ? 0.467 5.629 10.142 1.00 96.69 99 VAL A C 1
ATOM 764 O O . VAL A 1 99 ? -0.572 5.763 10.789 1.00 96.69 99 VAL A O 1
ATOM 767 N N . TYR A 1 100 ? 1.643 6.089 10.572 1.00 96.94 100 TYR A N 1
ATOM 768 C CA . TYR A 1 100 ? 1.835 6.715 11.878 1.00 96.94 100 TYR A CA 1
ATOM 769 C C . TYR A 1 100 ? 0.991 7.983 12.053 1.00 96.94 100 TYR A C 1
ATOM 771 O O . TYR A 1 100 ? 0.360 8.167 13.098 1.00 96.94 100 TYR A O 1
ATOM 779 N N . GLU A 1 101 ? 0.937 8.843 11.035 1.00 97.00 101 GLU A N 1
ATOM 780 C CA . GLU A 1 101 ? 0.150 10.079 11.056 1.00 97.00 101 GLU A CA 1
ATOM 781 C C . GLU A 1 101 ? -1.341 9.795 11.249 1.00 97.00 101 GLU A C 1
ATOM 783 O O . GLU A 1 101 ? -1.979 10.364 12.140 1.00 97.00 101 GLU A O 1
ATOM 788 N N . ARG A 1 102 ? -1.886 8.856 10.469 1.00 96.94 102 ARG A N 1
ATOM 789 C CA . ARG A 1 102 ? -3.298 8.459 10.544 1.00 96.94 102 ARG A CA 1
ATOM 790 C C . ARG A 1 102 ? -3.613 7.787 11.862 1.00 96.94 102 ARG A C 1
ATOM 792 O O . ARG A 1 102 ? -4.552 8.193 12.540 1.00 96.94 102 ARG A O 1
ATOM 799 N N . TRP A 1 103 ? -2.798 6.820 12.267 1.00 96.56 103 TRP A N 1
ATOM 800 C CA . TRP A 1 103 ? -2.941 6.148 13.553 1.00 96.56 103 TRP A CA 1
ATOM 801 C C . TRP A 1 103 ? -2.957 7.151 14.716 1.00 96.56 103 TRP A C 1
ATOM 803 O O . TRP A 1 103 ? -3.854 7.116 15.561 1.00 96.56 103 TRP A O 1
ATOM 813 N N . THR A 1 104 ? -2.030 8.111 14.721 1.00 96.38 104 THR A N 1
ATOM 814 C CA . THR A 1 104 ? -1.970 9.164 15.744 1.00 96.38 104 THR A CA 1
ATOM 815 C C . THR A 1 104 ? -3.210 10.060 15.711 1.00 96.38 104 THR A C 1
ATOM 817 O O . THR A 1 104 ? -3.758 10.378 16.770 1.00 96.38 104 THR A O 1
ATOM 820 N N . ALA A 1 105 ? -3.683 10.451 14.524 1.00 96.62 105 ALA A N 1
ATOM 821 C CA . ALA A 1 105 ? -4.898 11.251 14.370 1.00 96.62 105 ALA A CA 1
ATOM 822 C C . ALA A 1 105 ? -6.133 10.531 14.940 1.00 96.62 105 ALA A C 1
ATOM 824 O O . ALA A 1 105 ? -6.868 11.111 15.737 1.00 96.62 105 ALA A O 1
ATOM 825 N N . GLN A 1 106 ? -6.304 9.240 14.635 1.00 96.81 106 GLN A N 1
ATOM 826 C CA . GLN A 1 106 ? -7.396 8.420 15.175 1.00 96.81 106 GLN A CA 1
ATOM 827 C C . GLN A 1 106 ? -7.380 8.369 16.708 1.00 96.81 106 GLN A C 1
ATOM 829 O O . GLN A 1 106 ? -8.411 8.546 17.359 1.00 96.81 106 GLN A O 1
ATOM 834 N N . ARG A 1 107 ? -6.198 8.174 17.304 1.00 93.69 107 ARG A N 1
ATOM 835 C CA . ARG A 1 107 ? -6.056 8.093 18.764 1.00 93.69 107 ARG A CA 1
ATOM 836 C C . ARG A 1 107 ? -6.350 9.411 19.465 1.00 93.69 107 ARG A C 1
ATOM 838 O O . ARG A 1 107 ? -6.915 9.393 20.556 1.00 93.69 107 ARG A O 1
ATOM 845 N N . ARG A 1 108 ? -6.007 10.549 18.852 1.00 95.38 108 ARG A N 1
ATOM 846 C CA . ARG A 1 108 ? -6.350 11.883 19.380 1.00 95.38 108 ARG A CA 1
ATOM 847 C C . ARG A 1 108 ? -7.858 12.108 19.457 1.00 95.38 108 ARG A C 1
ATOM 849 O O . ARG A 1 108 ? -8.320 12.811 20.346 1.00 95.38 108 ARG A O 1
ATOM 856 N N . GLU A 1 109 ? -8.615 11.465 18.579 1.00 95.19 109 GLU A N 1
ATOM 857 C CA . GLU A 1 109 ? -10.079 11.469 18.594 1.00 95.19 109 GLU A CA 1
ATOM 858 C C . GLU A 1 109 ? -10.678 10.383 19.508 1.00 95.19 109 GLU A C 1
ATOM 860 O O . GLU A 1 109 ? -11.883 10.138 19.487 1.00 95.19 109 GLU A O 1
ATOM 865 N N . GLY A 1 110 ? -9.850 9.692 20.299 1.00 94.56 110 GLY A N 1
ATOM 866 C CA . GLY A 1 110 ? -10.288 8.623 21.197 1.00 94.56 110 GLY A CA 1
ATOM 867 C C . GLY A 1 110 ? -10.676 7.325 20.485 1.00 94.56 110 GLY A C 1
ATOM 868 O O . GLY A 1 110 ? -11.281 6.448 21.102 1.00 94.56 110 GLY A O 1
ATOM 869 N N . ARG A 1 111 ? -10.343 7.172 19.196 1.00 94.81 111 ARG A N 1
ATOM 870 C CA . ARG A 1 111 ? -10.607 5.940 18.445 1.00 94.81 111 ARG A CA 1
ATOM 871 C C . ARG A 1 111 ? -9.500 4.917 18.703 1.00 94.81 111 ARG A C 1
ATOM 873 O O . ARG A 1 111 ? -8.320 5.194 18.497 1.00 94.81 111 ARG A O 1
ATOM 880 N N . ASP A 1 112 ? -9.890 3.713 19.121 1.00 94.31 112 ASP A N 1
ATOM 881 C CA . ASP A 1 112 ? -8.973 2.576 19.230 1.00 94.31 112 ASP A CA 1
ATOM 882 C C . ASP A 1 112 ? -8.805 1.915 17.858 1.00 94.31 112 ASP A C 1
ATOM 884 O O . ASP A 1 112 ? -9.664 1.152 17.404 1.00 94.31 112 ASP A O 1
ATOM 888 N N . VAL A 1 113 ? -7.725 2.288 17.172 1.00 96.81 113 VAL A N 1
ATOM 889 C CA . VAL A 1 113 ? -7.368 1.811 15.835 1.00 96.81 113 VAL A CA 1
ATOM 890 C C . VAL A 1 113 ? -5.977 1.182 15.881 1.00 96.81 113 VAL A C 1
ATOM 892 O O . VAL A 1 113 ? -5.054 1.716 16.498 1.00 96.81 113 VAL A O 1
ATOM 895 N N . ILE A 1 114 ? -5.830 0.052 15.194 1.00 96.31 114 ILE A N 1
ATOM 896 C CA . ILE A 1 114 ? -4.572 -0.656 14.962 1.00 96.31 114 ILE A CA 1
ATOM 897 C C . ILE A 1 114 ? -4.276 -0.593 13.465 1.00 96.31 114 ILE A C 1
ATOM 899 O O . ILE A 1 114 ? -5.108 -1.002 12.647 1.00 96.31 114 ILE A O 1
ATOM 903 N N . MET A 1 115 ? -3.098 -0.079 13.123 1.00 96.75 115 MET A N 1
ATOM 904 C CA . MET A 1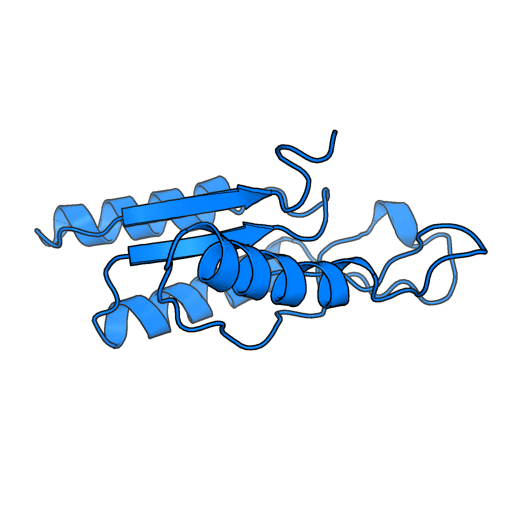 115 ? -2.600 0.001 11.754 1.00 96.75 115 MET A CA 1
ATOM 905 C C . MET A 1 115 ? -1.165 -0.501 11.733 1.00 96.75 115 MET A C 1
ATOM 907 O O . MET A 1 115 ? -0.324 0.047 12.436 1.00 96.75 115 MET A O 1
ATOM 911 N N . GLU A 1 116 ? -0.903 -1.529 10.937 1.00 93.94 116 GLU A N 1
ATOM 912 C CA . GLU A 1 116 ? 0.407 -2.178 10.859 1.00 93.94 116 GLU A CA 1
ATOM 913 C C . GLU A 1 116 ? 0.838 -2.334 9.403 1.00 93.94 116 GLU A C 1
ATOM 915 O O . GLU A 1 116 ? -0.003 -2.435 8.505 1.00 93.94 116 GLU A O 1
ATOM 920 N N . ILE A 1 117 ? 2.148 -2.394 9.173 1.00 92.56 117 ILE A N 1
ATOM 921 C CA . ILE A 1 117 ? 2.734 -2.698 7.864 1.00 92.56 117 ILE A CA 1
ATOM 922 C C . ILE A 1 117 ? 3.406 -4.061 7.962 1.00 92.56 117 ILE A C 1
ATOM 924 O O . ILE A 1 117 ? 4.225 -4.285 8.849 1.00 92.56 117 ILE A O 1
ATOM 928 N N . ALA A 1 118 ? 3.093 -4.960 7.033 1.00 88.50 118 ALA A N 1
ATOM 929 C CA . ALA A 1 118 ? 3.759 -6.254 6.942 1.00 88.50 118 ALA A CA 1
ATOM 930 C C . ALA A 1 118 ? 4.382 -6.436 5.553 1.00 88.50 118 ALA A C 1
ATOM 932 O O . ALA A 1 118 ? 3.666 -6.316 4.552 1.00 88.50 118 ALA A O 1
ATOM 933 N N . PRO A 1 119 ? 5.691 -6.732 5.460 1.00 82.75 119 PRO A N 1
ATOM 934 C CA . PRO A 1 119 ? 6.294 -7.145 4.204 1.00 82.75 119 PRO A CA 1
ATOM 935 C C . PRO A 1 119 ? 5.862 -8.575 3.877 1.00 82.75 119 PRO A C 1
ATOM 937 O O . PRO A 1 119 ? 5.806 -9.436 4.755 1.00 82.75 119 PRO A O 1
ATOM 940 N N . ILE A 1 120 ? 5.604 -8.850 2.601 1.00 70.38 120 ILE A N 1
ATOM 941 C CA . ILE A 1 120 ? 5.173 -10.185 2.155 1.00 70.38 120 ILE A CA 1
ATOM 942 C C . ILE A 1 120 ? 6.307 -11.221 2.260 1.00 70.38 120 ILE A C 1
ATOM 944 O O . ILE A 1 120 ? 6.048 -12.419 2.339 1.00 70.38 120 ILE A O 1
ATOM 948 N N . PHE A 1 121 ? 7.560 -10.766 2.363 1.00 63.44 121 PHE A N 1
ATOM 949 C CA . PHE A 1 121 ? 8.741 -11.625 2.491 1.00 63.44 121 PHE A CA 1
ATOM 950 C C . PHE A 1 121 ? 9.159 -11.939 3.941 1.00 63.44 121 PHE A C 1
ATOM 952 O O . PHE A 1 121 ? 10.124 -12.675 4.142 1.00 63.44 121 PHE A O 1
ATOM 959 N N . ALA A 1 122 ? 8.472 -11.422 4.970 1.00 47.75 122 ALA A N 1
ATOM 960 C CA . ALA A 1 122 ? 8.793 -11.792 6.352 1.00 47.75 122 ALA A CA 1
ATOM 961 C C . ALA A 1 122 ? 8.375 -13.245 6.630 1.00 47.75 122 ALA A C 1
ATOM 963 O O . ALA A 1 122 ? 7.197 -13.537 6.824 1.00 47.75 122 ALA A O 1
ATOM 964 N N . GLY A 1 123 ? 9.357 -14.151 6.670 1.00 42.69 123 GLY A N 1
ATOM 965 C CA . GLY A 1 123 ? 9.154 -15.555 7.038 1.00 42.69 123 GLY A CA 1
ATOM 966 C C . GLY A 1 123 ? 9.012 -16.533 5.869 1.00 42.69 123 GLY A C 1
ATOM 967 O O . GLY A 1 123 ? 8.505 -17.636 6.078 1.00 42.69 123 GLY A O 1
ATOM 968 N N . MET A 1 124 ? 9.461 -16.176 4.659 1.00 32.47 124 MET A N 1
ATOM 969 C CA . MET A 1 124 ? 9.843 -17.218 3.700 1.00 32.47 124 MET A CA 1
ATOM 970 C C . MET A 1 124 ? 11.089 -17.945 4.243 1.00 32.47 124 MET A C 1
ATOM 972 O O . MET A 1 124 ? 12.003 -17.258 4.704 1.00 32.47 124 MET A O 1
ATOM 976 N N . PRO A 1 125 ? 11.090 -19.292 4.290 1.00 35.94 125 PRO A N 1
ATOM 977 C CA . PRO A 1 125 ? 12.239 -20.071 4.750 1.00 35.94 125 PRO A CA 1
ATOM 978 C C . PRO A 1 125 ? 13.489 -19.837 3.897 1.00 35.94 125 PRO A C 1
ATOM 980 O O . PRO A 1 125 ? 13.335 -19.511 2.697 1.00 35.94 125 PRO A O 1
#

Foldseek 3Di:
DEFAQADPPPPDHSQQLQVLPPVLVVCCCVPPVDDDDDDHYPRHEADPVRVVDPRGDGDDLVVVLVVVLVVVVVCVVVPAAEEEAEGSDPPNPPVVVSQVVVCVVCVVVVHRHDYYYDYSPVDDD

Nearest PDB structures (foldseek):
  3no4-assembly1_B  TM=8.018E-01  e=3.657E-07  Nostoc punctiforme PCC 73102
  6ke3-assembly2_C  TM=5.459E-01  e=8.758E-01  Homo sapiens
  7ce3-assembly1_A  TM=4.782E-01  e=7.175E-01  Homo sapiens
  3blx-assembly6_P  TM=3.899E-01  e=3.691E-01  Saccharomyces cerevisiae
  8gs5-assembly1_F  TM=4.988E-01  e=1.221E+00  Homo sapiens